Protein AF-A0A7W0EUM3-F1 (afdb_monomer_lite)

Sequence (52 aa):
MQGFDKCPVCSGEIQEKEVEKLIRGGVHTAILRVSAEVCLHCGEESQRSRRK

Structure (mmCIF, N/CA/C/O backbone):
data_AF-A0A7W0EUM3-F1
#
_entry.id   AF-A0A7W0EUM3-F1
#
loop_
_atom_site.group_PDB
_atom_site.id
_atom_site.type_symbol
_atom_site.label_atom_id
_atom_site.label_alt_id
_atom_site.label_comp_id
_atom_site.label_asym_id
_atom_site.label_entity_id
_atom_site.label_seq_id
_atom_site.pdbx_PDB_ins_code
_atom_site.Cartn_x
_atom_site.Cartn_y
_atom_site.Cartn_z
_atom_site.occupancy
_atom_site.B_iso_or_equiv
_atom_site.auth_seq_id
_atom_site.auth_comp_id
_atom_site.auth_asym_id
_atom_site.auth_atom_id
_atom_site.pdbx_P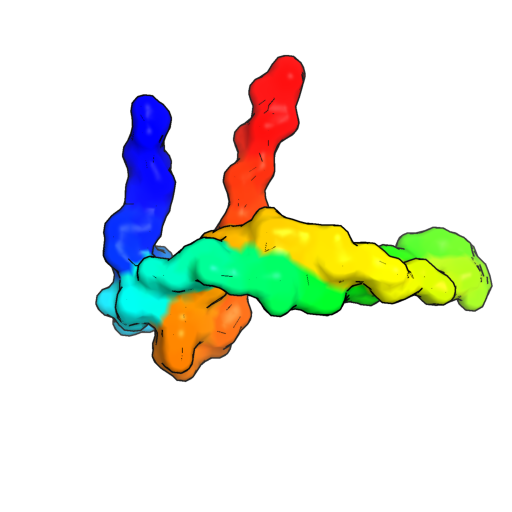DB_model_num
ATOM 1 N N . MET A 1 1 ? -1.709 19.193 8.526 1.00 39.09 1 MET A N 1
ATOM 2 C CA . MET A 1 1 ? -1.765 18.130 7.495 1.00 39.09 1 MET A CA 1
ATOM 3 C C . MET A 1 1 ? -2.319 16.886 8.161 1.00 39.09 1 MET A C 1
ATOM 5 O O . MET A 1 1 ? -1.627 16.338 9.007 1.00 39.09 1 MET A O 1
ATOM 9 N N . GLN A 1 2 ? -3.558 16.503 7.857 1.00 49.19 2 GLN A N 1
ATOM 10 C CA . GLN A 1 2 ? -4.150 15.257 8.355 1.00 49.19 2 GLN A CA 1
ATOM 11 C C . GLN A 1 2 ? -3.859 14.145 7.343 1.00 49.19 2 GLN A C 1
ATOM 13 O O . GLN A 1 2 ? -4.125 14.317 6.153 1.00 49.19 2 GLN A O 1
ATOM 18 N N . GLY A 1 3 ? -3.223 13.068 7.810 1.00 59.81 3 GLY A N 1
ATOM 19 C CA . GLY A 1 3 ? -3.254 11.780 7.117 1.00 59.81 3 GLY A CA 1
ATOM 20 C C . GLY A 1 3 ? -4.646 11.163 7.259 1.00 59.81 3 GLY A C 1
ATOM 21 O O . GLY A 1 3 ? -5.481 11.685 7.997 1.00 59.81 3 GLY A O 1
ATOM 22 N N . PHE A 1 4 ? -4.914 10.083 6.537 1.00 69.44 4 PHE A N 1
ATOM 23 C CA . PHE A 1 4 ? -6.164 9.355 6.711 1.00 69.44 4 PHE A CA 1
ATOM 24 C C . PHE A 1 4 ? -6.047 8.463 7.955 1.00 69.44 4 PHE A C 1
ATOM 26 O O . PHE A 1 4 ? -5.287 7.503 7.941 1.00 69.44 4 PHE A O 1
ATOM 33 N N . ASP A 1 5 ? -6.812 8.745 9.017 1.00 80.31 5 ASP A N 1
ATOM 34 C CA . ASP A 1 5 ? -6.873 7.877 10.210 1.00 80.31 5 ASP A CA 1
ATOM 35 C C . ASP A 1 5 ? -7.469 6.487 9.905 1.00 80.31 5 ASP A C 1
ATOM 37 O O . ASP A 1 5 ? -7.260 5.525 10.643 1.00 80.31 5 ASP A O 1
ATOM 41 N N . LYS A 1 6 ? -8.239 6.373 8.815 1.00 88.00 6 LYS A N 1
ATOM 42 C CA . LYS A 1 6 ? -8.867 5.133 8.345 1.00 88.00 6 LYS A CA 1
ATOM 43 C C . LYS A 1 6 ? -8.780 5.016 6.834 1.00 88.00 6 LYS A C 1
ATOM 45 O O . LYS A 1 6 ? -8.794 6.016 6.121 1.00 88.00 6 LYS A O 1
ATOM 50 N N . CYS A 1 7 ? -8.769 3.783 6.343 1.00 90.50 7 CYS A N 1
ATOM 51 C CA . CYS A 1 7 ? -8.752 3.486 4.920 1.00 90.50 7 CYS A CA 1
ATOM 52 C C . CYS A 1 7 ? -9.960 4.107 4.206 1.00 90.50 7 CYS A C 1
ATOM 54 O O . CYS A 1 7 ? -11.093 3.773 4.551 1.00 90.50 7 CYS A O 1
ATOM 56 N N . PRO A 1 8 ? -9.760 4.942 3.172 1.00 88.44 8 PRO A N 1
ATOM 57 C CA . PRO A 1 8 ? -10.871 5.540 2.434 1.00 88.44 8 PRO A CA 1
ATOM 58 C C . PRO A 1 8 ? -11.676 4.514 1.617 1.00 88.44 8 PRO A C 1
ATOM 60 O O . PRO A 1 8 ? -12.781 4.820 1.185 1.00 88.44 8 PRO A O 1
ATOM 63 N N . VAL A 1 9 ? -11.147 3.301 1.416 1.00 92.94 9 VAL A N 1
ATOM 64 C CA . VAL A 1 9 ? -11.795 2.241 0.626 1.00 92.94 9 VAL A CA 1
ATOM 65 C C . VAL A 1 9 ? -12.674 1.333 1.477 1.00 92.94 9 VAL A C 1
ATOM 67 O O . VAL A 1 9 ? -13.790 1.015 1.081 1.00 92.94 9 VAL A O 1
ATOM 70 N N . CYS A 1 10 ? -12.194 0.907 2.648 1.00 94.75 10 CYS A N 1
ATOM 71 C CA . CYS A 1 10 ? -12.912 -0.057 3.491 1.00 94.75 10 CYS A CA 1
ATOM 72 C C . CYS A 1 10 ? -13.124 0.398 4.940 1.00 94.75 10 CYS A C 1
ATOM 74 O O . CYS A 1 10 ? -13.631 -0.370 5.751 1.00 94.75 10 CYS A O 1
ATOM 76 N N . SER A 1 11 ? -12.727 1.625 5.293 1.00 93.06 11 SER A N 1
ATOM 77 C CA . SER A 1 11 ? -12.730 2.149 6.671 1.00 93.06 11 SER A CA 1
ATOM 78 C C . SER A 1 11 ? -11.876 1.353 7.673 1.00 93.06 11 SER A C 1
ATOM 80 O O . SER A 1 11 ? -11.989 1.571 8.880 1.00 93.06 11 SER A O 1
ATOM 82 N N . GLY A 1 12 ? -11.021 0.447 7.189 1.00 92.56 12 GLY A N 1
ATOM 83 C CA . GLY A 1 12 ? -10.090 -0.335 7.999 1.00 92.56 12 GLY A CA 1
ATOM 84 C C . GLY A 1 12 ? -8.911 0.479 8.537 1.00 92.56 12 GLY A C 1
ATOM 85 O O . GLY A 1 12 ? -8.674 1.612 8.121 1.00 92.56 12 GLY A O 1
ATOM 86 N N . GLU A 1 13 ? -8.157 -0.117 9.457 1.00 93.00 13 GLU A N 1
ATOM 87 C CA . GLU A 1 13 ? -6.971 0.499 10.061 1.00 93.00 13 GLU A CA 1
ATOM 88 C C . GLU A 1 13 ? -5.847 0.689 9.031 1.00 93.00 13 GLU A C 1
ATOM 90 O O . GLU A 1 13 ? -5.608 -0.185 8.188 1.00 93.00 13 GLU A O 1
ATOM 95 N N . ILE A 1 14 ? -5.171 1.837 9.105 1.00 92.25 14 ILE A N 1
ATOM 96 C CA . ILE A 1 14 ? -3.977 2.169 8.325 1.00 92.25 14 ILE A CA 1
ATOM 97 C C . ILE A 1 14 ? -2.754 2.123 9.244 1.00 92.25 14 ILE A C 1
ATOM 99 O O . ILE A 1 14 ? -2.799 2.610 10.371 1.00 92.25 14 ILE A O 1
ATOM 103 N N . GLN A 1 15 ? -1.642 1.592 8.737 1.00 91.44 15 GLN A N 1
ATOM 104 C CA . GLN A 1 15 ? -0.355 1.589 9.426 1.00 91.44 15 GLN A CA 1
ATOM 105 C C . GLN A 1 15 ? 0.786 1.902 8.451 1.00 91.44 15 GLN A C 1
ATOM 107 O O . GLN A 1 15 ? 0.756 1.472 7.298 1.00 91.44 15 GLN A O 1
ATOM 112 N N . GLU A 1 16 ? 1.810 2.626 8.906 1.00 91.31 16 GLU A N 1
ATOM 113 C CA . GLU A 1 16 ? 3.028 2.835 8.118 1.00 91.31 16 GLU A CA 1
ATOM 114 C C . GLU A 1 16 ? 3.840 1.532 8.038 1.00 91.31 16 GLU A C 1
ATOM 116 O O . GLU A 1 16 ? 4.154 0.918 9.061 1.00 91.31 16 GLU A O 1
ATOM 121 N N . LYS A 1 17 ? 4.159 1.092 6.817 1.00 90.94 17 LYS A N 1
ATOM 122 C CA . LYS A 1 17 ? 4.917 -0.133 6.534 1.00 90.94 17 LYS A CA 1
ATOM 123 C C . LYS A 1 17 ? 5.887 0.068 5.378 1.00 90.94 17 LYS A C 1
ATOM 125 O O . LYS A 1 17 ? 5.676 0.915 4.513 1.00 90.94 17 LYS A O 1
ATOM 130 N N . GLU A 1 18 ? 6.946 -0.737 5.353 1.00 93.25 18 GLU A N 1
ATOM 131 C CA . GLU A 1 18 ? 7.806 -0.859 4.177 1.00 93.25 18 GLU A CA 1
ATOM 132 C C . GLU A 1 18 ? 7.124 -1.764 3.146 1.00 93.25 18 GLU A C 1
ATOM 134 O O . GLU A 1 18 ? 6.760 -2.902 3.450 1.00 93.25 18 GLU A O 1
ATOM 139 N N . VAL A 1 19 ? 6.935 -1.243 1.937 1.00 92.06 19 VAL A N 1
ATOM 140 C CA . VAL A 1 19 ? 6.358 -1.970 0.803 1.00 92.06 19 VAL A CA 1
ATOM 141 C C . VAL A 1 19 ? 7.300 -1.943 -0.388 1.00 92.06 19 VAL A C 1
ATOM 143 O O . VAL A 1 19 ? 8.112 -1.030 -0.551 1.00 92.06 19 VAL A O 1
ATOM 146 N N . GLU A 1 20 ? 7.170 -2.945 -1.249 1.00 94.31 20 GLU A N 1
ATOM 147 C CA . GLU A 1 20 ? 7.915 -3.033 -2.499 1.00 94.31 20 GLU A CA 1
ATOM 148 C C . GLU A 1 20 ? 7.091 -2.438 -3.644 1.00 94.31 20 GLU A C 1
ATOM 150 O O . GLU A 1 20 ? 6.016 -2.931 -3.983 1.00 94.31 20 GLU A O 1
ATOM 155 N N . LYS A 1 21 ? 7.605 -1.378 -4.272 1.00 90.81 21 LYS A N 1
ATOM 156 C CA . LYS A 1 21 ? 7.056 -0.813 -5.503 1.00 90.81 21 LYS A CA 1
ATOM 157 C C . LYS A 1 21 ? 7.855 -1.277 -6.703 1.00 90.81 21 LYS A C 1
ATOM 159 O O . LYS A 1 21 ? 9.058 -1.044 -6.814 1.00 90.81 21 LYS A O 1
ATOM 164 N N . LEU A 1 22 ? 7.138 -1.889 -7.633 1.00 93.94 22 LEU A N 1
ATOM 165 C CA . LEU A 1 22 ? 7.643 -2.253 -8.945 1.00 93.94 22 LEU A CA 1
ATOM 166 C C . LEU A 1 22 ? 7.536 -1.040 -9.869 1.00 93.94 22 LEU A C 1
ATOM 168 O O . LEU A 1 22 ? 6.437 -0.577 -10.170 1.00 93.94 22 LEU A O 1
ATOM 172 N N . ILE A 1 23 ? 8.673 -0.543 -10.343 1.00 94.81 23 ILE A N 1
ATOM 173 C CA . ILE A 1 23 ? 8.728 0.519 -11.348 1.00 94.81 23 ILE A CA 1
ATOM 174 C C . ILE A 1 23 ? 9.157 -0.092 -12.673 1.00 94.81 23 ILE A C 1
ATOM 176 O O . ILE A 1 23 ? 10.141 -0.828 -12.742 1.00 94.81 23 ILE A O 1
ATOM 180 N N . ARG A 1 24 ? 8.416 0.226 -13.733 1.00 95.62 24 ARG A N 1
ATOM 181 C CA . ARG A 1 24 ? 8.715 -0.206 -15.099 1.00 95.62 24 ARG A CA 1
ATOM 182 C C . ARG A 1 24 ? 9.182 0.990 -15.920 1.00 95.62 24 ARG A C 1
ATOM 184 O O . ARG A 1 24 ? 8.511 2.018 -15.943 1.00 95.62 24 ARG A O 1
ATOM 191 N N . GLY A 1 25 ? 10.317 0.843 -16.596 1.00 94.56 25 GLY A N 1
ATOM 192 C CA . GLY A 1 25 ? 10.896 1.841 -17.492 1.00 94.56 25 GLY A CA 1
ATOM 193 C C . GLY A 1 25 ? 11.381 1.174 -18.774 1.00 94.56 25 GLY A C 1
ATOM 194 O O . GLY A 1 25 ? 12.452 0.570 -18.799 1.00 94.56 25 GLY A O 1
ATOM 195 N N . GLY A 1 26 ? 10.583 1.254 -19.841 1.00 95.00 26 GLY A N 1
ATOM 196 C CA . GLY A 1 26 ? 10.852 0.515 -21.076 1.00 95.00 26 GLY A CA 1
ATOM 197 C C . GLY A 1 26 ? 10.891 -0.996 -20.823 1.00 95.00 26 GLY A C 1
ATOM 198 O O . GLY A 1 26 ? 9.925 -1.562 -20.317 1.00 95.00 26 GLY A O 1
ATOM 199 N N . VAL A 1 27 ? 12.017 -1.638 -21.153 1.00 96.06 27 VAL A N 1
ATOM 200 C CA . VAL A 1 27 ? 12.259 -3.076 -20.913 1.00 96.06 27 VAL A CA 1
ATOM 201 C C . VAL A 1 27 ? 12.743 -3.377 -19.486 1.00 96.06 27 VAL A C 1
ATOM 203 O O . VAL A 1 27 ? 12.776 -4.532 -19.066 1.00 96.06 27 VAL A O 1
ATOM 206 N N . HIS A 1 28 ? 13.114 -2.354 -18.715 1.00 96.75 28 HIS A N 1
ATOM 207 C CA . HIS A 1 28 ? 13.665 -2.535 -17.377 1.00 96.75 28 HIS A CA 1
ATOM 208 C C . HIS A 1 28 ? 12.572 -2.506 -16.308 1.00 96.75 28 HIS A C 1
ATOM 210 O O . HIS A 1 28 ? 11.643 -1.697 -16.355 1.00 96.75 28 HIS A O 1
ATOM 216 N N . THR A 1 29 ? 12.718 -3.374 -15.308 1.00 96.88 29 THR A N 1
ATOM 217 C CA . THR A 1 29 ? 11.910 -3.367 -14.085 1.00 96.88 29 THR A CA 1
ATOM 218 C C . THR A 1 29 ? 12.837 -3.204 -12.889 1.00 96.88 29 THR A C 1
ATOM 220 O O . THR A 1 29 ? 13.839 -3.909 -12.787 1.00 96.88 29 THR A O 1
ATOM 223 N N . ALA A 1 30 ? 12.500 -2.282 -11.993 1.00 96.62 30 ALA A N 1
ATOM 224 C CA . ALA A 1 30 ? 13.184 -2.078 -10.725 1.00 96.62 30 ALA A CA 1
ATOM 225 C C . ALA A 1 30 ? 12.216 -2.330 -9.565 1.00 96.62 30 ALA A C 1
ATOM 227 O O . ALA A 1 30 ? 11.025 -2.0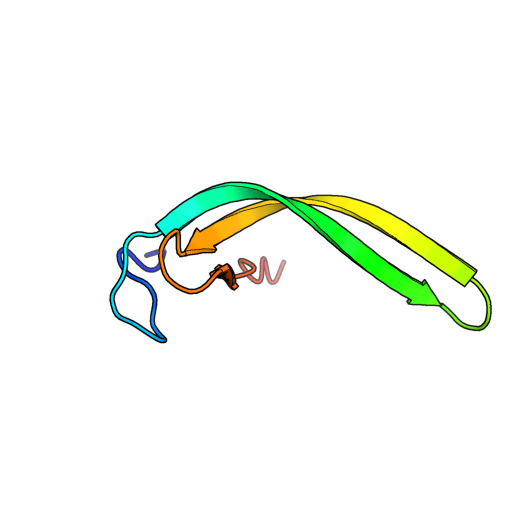34 -9.669 1.00 96.62 30 ALA A O 1
ATOM 228 N N . ILE A 1 31 ? 12.741 -2.855 -8.460 1.00 96.38 31 ILE A N 1
ATOM 229 C CA . ILE A 1 31 ? 12.018 -2.993 -7.194 1.00 96.38 31 ILE A CA 1
ATOM 230 C C . ILE A 1 31 ? 12.579 -1.940 -6.245 1.00 96.38 31 ILE A C 1
ATOM 232 O O . ILE A 1 31 ? 13.783 -1.915 -5.991 1.00 96.38 31 ILE A O 1
ATOM 236 N N . LEU A 1 32 ? 11.715 -1.065 -5.738 1.00 94.31 32 LEU A N 1
ATOM 237 C CA . LEU A 1 32 ? 12.058 -0.083 -4.715 1.00 94.31 32 LEU A CA 1
ATOM 238 C C . LEU A 1 32 ? 11.337 -0.420 -3.419 1.00 94.31 32 LEU A C 1
ATOM 240 O O . LEU A 1 32 ? 10.140 -0.683 -3.434 1.00 94.31 32 LEU A O 1
ATOM 244 N N . ARG A 1 33 ? 12.045 -0.338 -2.296 1.00 94.19 33 ARG A N 1
ATOM 245 C CA . ARG A 1 33 ? 11.432 -0.392 -0.967 1.00 94.19 33 ARG A CA 1
ATOM 246 C C . ARG A 1 33 ? 11.115 1.019 -0.510 1.00 94.19 33 ARG A C 1
ATOM 248 O O . ARG A 1 33 ? 11.991 1.884 -0.534 1.00 94.19 33 ARG A O 1
ATOM 255 N N . VAL A 1 34 ? 9.861 1.264 -0.153 1.00 91.12 34 VAL A N 1
ATOM 256 C CA . VAL A 1 34 ? 9.385 2.579 0.285 1.00 91.12 34 VAL A CA 1
ATOM 257 C C . VAL A 1 34 ? 8.506 2.443 1.518 1.00 91.12 34 VAL A C 1
ATOM 259 O O . VAL A 1 34 ? 7.717 1.509 1.625 1.00 91.12 34 VAL A O 1
ATOM 262 N N . SER A 1 35 ? 8.615 3.396 2.439 1.00 91.38 35 SER A N 1
ATOM 263 C CA . SER A 1 35 ? 7.676 3.530 3.553 1.00 91.38 35 SER A CA 1
ATOM 264 C C . SER A 1 35 ? 6.371 4.152 3.051 1.00 91.38 35 SER A C 1
ATOM 266 O O . SER A 1 35 ? 6.395 5.219 2.428 1.00 91.38 35 SER A O 1
ATOM 268 N N . ALA A 1 36 ? 5.242 3.489 3.302 1.00 90.62 36 ALA A N 1
ATOM 269 C CA . ALA A 1 36 ? 3.914 3.946 2.904 1.00 90.62 36 ALA A CA 1
ATOM 270 C C . ALA A 1 36 ? 2.857 3.620 3.968 1.00 90.62 36 ALA A C 1
ATOM 272 O O . ALA A 1 36 ? 3.000 2.678 4.744 1.00 90.62 36 ALA A O 1
ATOM 273 N N . GLU A 1 37 ? 1.776 4.396 3.980 1.00 91.25 37 GLU A N 1
ATOM 274 C CA . GLU A 1 37 ? 0.586 4.139 4.790 1.00 91.25 37 GLU A CA 1
ATOM 275 C C . GLU A 1 37 ? -0.257 3.052 4.100 1.00 91.25 37 GLU A C 1
ATOM 277 O O . GLU A 1 37 ? -0.748 3.266 2.990 1.00 91.25 37 GLU A O 1
ATOM 282 N N . VAL A 1 38 ? -0.410 1.884 4.732 1.00 92.50 38 VAL A N 1
ATOM 283 C CA . VAL A 1 38 ? -1.089 0.712 4.153 1.00 92.50 38 VAL A CA 1
ATOM 284 C C . VAL A 1 38 ? -2.266 0.293 5.020 1.00 92.50 38 VAL A C 1
A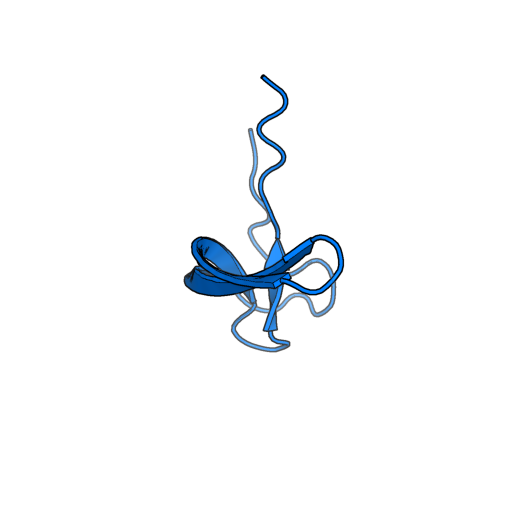TOM 286 O O . VAL A 1 38 ? -2.142 0.167 6.240 1.00 92.50 38 VAL A O 1
ATOM 289 N N . CYS A 1 39 ? -3.409 0.023 4.391 1.00 93.94 39 CYS A N 1
ATOM 290 C CA . CYS A 1 39 ? -4.541 -0.569 5.085 1.00 93.94 39 CYS A CA 1
ATOM 291 C C . CYS A 1 39 ? -4.287 -2.046 5.408 1.00 93.94 39 CYS A C 1
ATOM 293 O O . CYS A 1 39 ? -4.078 -2.859 4.508 1.00 93.94 39 CYS A O 1
ATOM 295 N N . LEU A 1 40 ? -4.404 -2.419 6.684 1.00 92.00 40 LEU A N 1
ATOM 296 C CA . LEU A 1 40 ? -4.217 -3.803 7.138 1.00 92.00 40 LEU A CA 1
ATOM 297 C C . LEU A 1 40 ? -5.354 -4.751 6.729 1.00 92.00 40 LEU A C 1
ATOM 299 O O . LEU A 1 40 ? -5.198 -5.963 6.830 1.00 92.00 40 LEU A O 1
ATOM 303 N N . HIS A 1 41 ? -6.489 -4.208 6.287 1.00 94.81 41 HIS A N 1
ATOM 304 C CA . HIS A 1 41 ? -7.669 -4.993 5.935 1.00 94.81 41 HIS A CA 1
ATOM 305 C C . HIS A 1 41 ? -7.752 -5.297 4.433 1.00 94.81 41 HIS A C 1
ATOM 307 O O . HIS A 1 41 ? -7.944 -6.447 4.052 1.00 94.81 41 HIS A O 1
ATOM 313 N N . CYS A 1 42 ? -7.613 -4.282 3.572 1.00 94.25 42 CYS A N 1
ATOM 314 C CA . CYS A 1 42 ? -7.735 -4.452 2.117 1.00 94.25 42 CYS A CA 1
ATOM 315 C C . CYS A 1 42 ? -6.423 -4.276 1.338 1.00 94.25 42 CYS A C 1
ATOM 317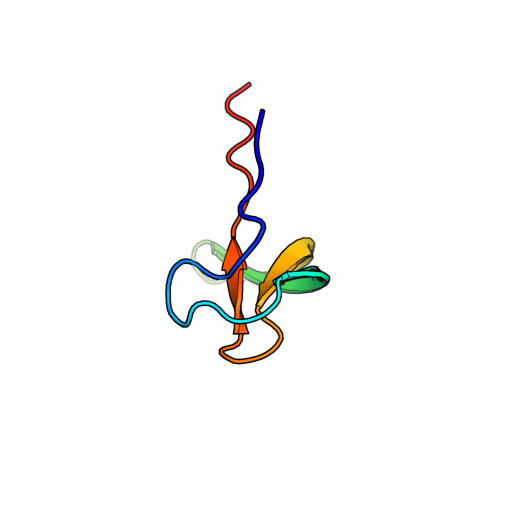 O O . CYS A 1 42 ? -6.414 -4.524 0.137 1.00 94.25 42 CYS A O 1
ATOM 319 N N . GLY A 1 43 ? -5.334 -3.845 1.985 1.00 91.06 43 GLY A N 1
ATOM 320 C CA . GLY A 1 43 ? -4.036 -3.643 1.334 1.00 91.06 43 GLY A CA 1
ATOM 321 C C . GLY A 1 43 ? -3.897 -2.350 0.526 1.00 91.06 43 GLY A C 1
ATOM 322 O O . GLY A 1 43 ? -2.861 -2.160 -0.101 1.00 91.06 43 GLY A O 1
ATOM 323 N N . GLU A 1 44 ? -4.899 -1.462 0.541 1.00 92.75 44 GLU A N 1
ATOM 324 C CA . GLU A 1 44 ? -4.812 -0.148 -0.112 1.00 92.75 44 GLU A CA 1
ATOM 325 C C . GLU A 1 44 ? -3.600 0.635 0.416 1.00 92.75 44 GLU A C 1
ATOM 327 O O . GLU A 1 44 ? -3.452 0.798 1.633 1.00 92.75 44 GLU A O 1
ATOM 332 N N . GLU A 1 45 ? -2.752 1.126 -0.488 1.00 86.75 45 GLU A N 1
ATOM 333 C CA . GLU A 1 45 ? -1.557 1.906 -0.157 1.00 86.75 45 GLU A CA 1
ATOM 334 C C . GLU A 1 45 ? -1.765 3.385 -0.505 1.00 86.75 45 GLU A C 1
ATOM 336 O O . GLU A 1 45 ? -1.982 3.766 -1.653 1.00 86.75 45 GLU A O 1
ATOM 341 N N . SER A 1 46 ? -1.662 4.266 0.486 1.00 74.88 46 SER A N 1
ATOM 342 C CA . SER A 1 46 ? -1.780 5.709 0.276 1.00 74.88 46 SER A CA 1
ATOM 343 C C . SER A 1 46 ? -0.395 6.342 0.208 1.00 74.88 46 SER A C 1
ATOM 345 O O . SER A 1 46 ? 0.330 6.429 1.199 1.00 74.88 46 SER A O 1
ATOM 347 N N . GLN A 1 47 ? -0.003 6.818 -0.976 1.00 64.69 47 GLN A N 1
ATOM 348 C CA . GLN A 1 47 ? 1.207 7.625 -1.106 1.00 64.69 47 GLN A CA 1
ATOM 349 C C . GLN A 1 47 ? 0.909 9.066 -0.698 1.00 64.69 47 GLN A C 1
ATOM 351 O O . GLN A 1 47 ? 0.128 9.760 -1.354 1.00 64.69 47 GLN A O 1
ATOM 356 N N . ARG A 1 48 ? 1.594 9.573 0.333 1.00 61.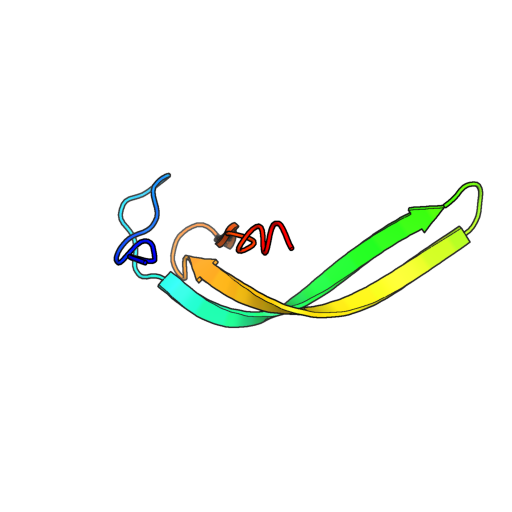25 48 ARG A N 1
ATOM 357 C CA . ARG A 1 48 ? 1.669 11.021 0.557 1.00 61.25 48 ARG A CA 1
ATOM 358 C C . ARG A 1 48 ? 2.277 11.665 -0.685 1.00 61.25 48 ARG A C 1
ATOM 360 O O . ARG A 1 48 ? 3.484 11.578 -0.906 1.00 61.25 48 ARG A O 1
ATOM 367 N N . SER A 1 49 ? 1.461 12.363 -1.472 1.00 53.44 49 SER A N 1
ATOM 368 C CA . SER A 1 49 ? 1.970 13.295 -2.473 1.00 53.44 49 SER A CA 1
ATOM 369 C C . SER A 1 49 ? 2.657 14.436 -1.722 1.00 53.44 49 SER A C 1
ATOM 371 O O . SER A 1 49 ? 2.040 15.443 -1.378 1.00 53.44 49 SER A O 1
ATOM 373 N N . ARG A 1 50 ? 3.949 14.276 -1.412 1.00 53.16 50 ARG A N 1
ATOM 374 C CA . ARG A 1 50 ? 4.817 15.419 -1.133 1.00 53.16 50 ARG A CA 1
ATOM 375 C C . A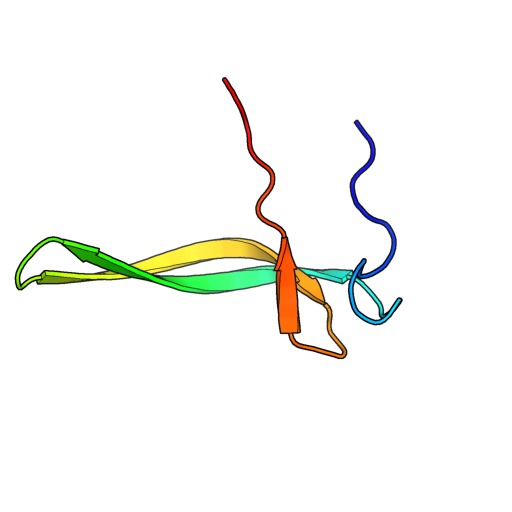RG A 1 50 ? 4.955 16.172 -2.456 1.00 53.16 50 ARG A C 1
ATOM 377 O O . ARG A 1 50 ? 5.938 15.993 -3.168 1.00 53.16 50 ARG A O 1
ATOM 384 N N . ARG A 1 51 ? 3.951 16.983 -2.808 1.00 50.19 51 ARG A N 1
ATOM 385 C CA . ARG A 1 51 ? 4.173 18.105 -3.719 1.00 50.19 51 ARG A CA 1
ATOM 386 C C . ARG A 1 51 ? 5.187 18.996 -3.002 1.00 50.19 51 ARG A C 1
ATOM 388 O O . ARG A 1 51 ? 4.850 19.594 -1.983 1.00 50.19 51 ARG A O 1
ATOM 395 N N . LYS A 1 52 ? 6.447 18.918 -3.428 1.00 43.69 52 LYS A N 1
ATOM 396 C CA . LYS A 1 52 ? 7.420 19.973 -3.148 1.00 43.69 52 LYS A CA 1
ATOM 397 C C . LYS A 1 52 ? 6.960 21.246 -3.839 1.00 43.69 52 LYS A C 1
ATOM 399 O O . LYS A 1 52 ? 6.412 21.116 -4.957 1.00 43.69 52 LYS A O 1
#

Radius of gyration: 12.93 Å; chains: 1; bounding box: 27×25×31 Å

Foldseek 3Di:
DDDPCADPVPRAGWDWDWDWDWDDDPPDIDTDTDTFTAGPPPGDTDDPPPPD

Secondary structure (DSSP, 8-state):
----SB-TTT--BEEEEEEEEEEEETTEEEEEEEEEEEETTT--EE------

pLDDT: mean 84.93, std 15.83, range [39.09, 96.88]